Protein AF-A0A724V8L6-F1 (afdb_monomer)

Foldseek 3Di:
DQDCVDLLSVLLVVLVPDDPLVLCVVVVVDSPDPPGDDDDSSRSSVVRSVVVVVVVVVVVVVVVVD

Structure (mmCIF, N/CA/C/O backbone):
data_AF-A0A724V8L6-F1
#
_entry.id   AF-A0A724V8L6-F1
#
loop_
_atom_site.group_PDB
_atom_site.id
_atom_site.type_symbol
_atom_site.label_atom_id
_atom_site.label_alt_id
_atom_site.label_comp_id
_atom_site.label_asym_id
_atom_site.label_entity_id
_atom_site.label_seq_id
_atom_site.pdbx_PDB_ins_code
_atom_site.Cartn_x
_atom_site.Cartn_y
_atom_site.Cartn_z
_atom_site.occupancy
_atom_site.B_iso_or_equiv
_atom_site.auth_seq_id
_atom_site.auth_comp_id
_atom_site.auth_asym_id
_atom_site.auth_atom_id
_atom_site.pdbx_PDB_model_num
ATOM 1 N N . MET A 1 1 ? 11.054 -3.335 11.377 1.00 85.00 1 MET A N 1
ATOM 2 C CA . MET A 1 1 ? 10.166 -4.521 11.320 1.00 85.00 1 MET A CA 1
ATOM 3 C C . MET A 1 1 ? 8.748 -4.034 11.054 1.00 85.00 1 MET A C 1
ATOM 5 O O . MET A 1 1 ? 8.367 -3.046 11.663 1.00 85.00 1 MET A O 1
ATOM 9 N N . ILE A 1 2 ? 8.001 -4.641 10.125 1.00 91.69 2 ILE A N 1
ATOM 10 C CA . ILE A 1 2 ? 6.597 -4.260 9.874 1.00 91.69 2 ILE A CA 1
ATOM 11 C C . ILE A 1 2 ? 5.725 -4.930 10.934 1.00 91.69 2 ILE A C 1
ATOM 13 O O . ILE A 1 2 ? 5.784 -6.150 11.061 1.00 91.69 2 ILE A O 1
ATOM 17 N N . ASP A 1 3 ? 4.924 -4.157 11.669 1.00 95.19 3 ASP A N 1
ATOM 18 C CA . ASP A 1 3 ? 4.002 -4.706 12.667 1.00 95.19 3 ASP A CA 1
ATOM 19 C C . ASP A 1 3 ? 2.635 -5.064 12.040 1.00 95.19 3 ASP A C 1
ATOM 21 O O . ASP A 1 3 ? 1.841 -4.156 11.759 1.00 95.19 3 ASP A O 1
ATOM 25 N N . PRO A 1 4 ? 2.304 -6.361 11.861 1.00 95.56 4 PRO A N 1
ATOM 26 C CA . PRO A 1 4 ? 1.032 -6.801 11.281 1.00 95.56 4 PRO A CA 1
ATOM 27 C C . PRO A 1 4 ? -0.190 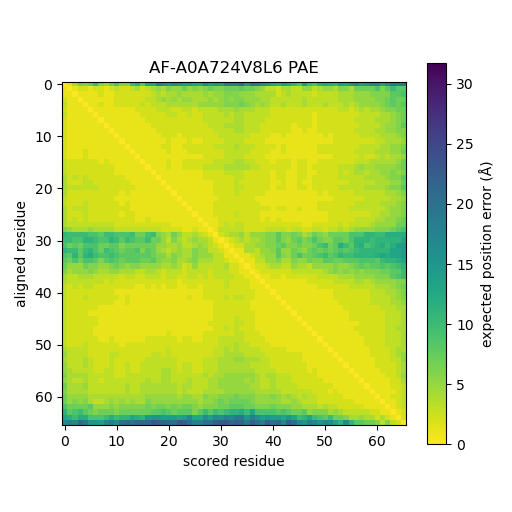-6.491 12.161 1.00 95.56 4 PRO A C 1
ATOM 29 O O . PRO A 1 4 ? -1.326 -6.683 11.726 1.00 95.56 4 PRO A O 1
ATOM 32 N N . ARG A 1 5 ? -0.003 -6.033 13.404 1.00 95.88 5 ARG A N 1
ATOM 33 C CA . ARG A 1 5 ? -1.107 -5.671 14.306 1.00 95.88 5 ARG A CA 1
ATOM 34 C C . ARG A 1 5 ? -1.649 -4.272 14.029 1.00 95.88 5 ARG A C 1
ATOM 36 O O . ARG A 1 5 ? -2.802 -3.986 14.356 1.00 95.88 5 ARG A O 1
ATOM 43 N N . THR A 1 6 ? -0.879 -3.426 13.354 1.00 94.75 6 THR A N 1
ATOM 44 C CA . THR A 1 6 ? -1.314 -2.078 12.969 1.00 94.75 6 THR A CA 1
ATOM 45 C C . THR A 1 6 ? -2.067 -2.093 11.630 1.00 94.75 6 THR A C 1
ATOM 47 O O . THR A 1 6 ? -1.757 -2.915 10.762 1.00 94.75 6 THR A O 1
ATOM 50 N N . PRO A 1 7 ? -3.047 -1.193 11.403 1.00 92.94 7 PRO A N 1
ATOM 51 C CA . PRO A 1 7 ? -3.693 -1.052 10.093 1.00 92.94 7 PRO A CA 1
ATOM 52 C C . PRO A 1 7 ? -2.688 -0.795 8.965 1.00 92.94 7 PRO A C 1
ATOM 54 O O . PRO A 1 7 ? -2.789 -1.407 7.902 1.00 92.94 7 PRO A O 1
ATOM 57 N N . ILE A 1 8 ? -1.685 0.047 9.240 1.00 96.06 8 ILE A N 1
ATOM 58 C CA . ILE A 1 8 ? -0.584 0.364 8.327 1.00 96.06 8 ILE A CA 1
ATOM 59 C C . ILE A 1 8 ? 0.182 -0.911 7.975 1.00 96.06 8 ILE A C 1
ATOM 61 O O . ILE A 1 8 ? 0.278 -1.260 6.804 1.00 96.06 8 ILE A O 1
ATOM 65 N N . GLY A 1 9 ? 0.660 -1.667 8.965 1.00 96.81 9 GLY A N 1
ATOM 66 C CA . GLY A 1 9 ? 1.449 -2.867 8.701 1.00 96.81 9 GLY A CA 1
ATOM 67 C C . GLY A 1 9 ? 0.668 -3.978 7.997 1.00 96.81 9 GLY A C 1
ATOM 68 O O . GLY A 1 9 ? 1.230 -4.641 7.125 1.00 96.81 9 GLY A O 1
ATOM 69 N N . ARG A 1 10 ? -0.637 -4.138 8.274 1.00 96.25 10 ARG A N 1
ATOM 70 C CA . ARG A 1 10 ? -1.503 -5.040 7.487 1.00 96.25 10 ARG A CA 1
ATOM 71 C C . ARG A 1 10 ? -1.578 -4.625 6.022 1.00 96.25 10 ARG A C 1
ATOM 73 O O . ARG A 1 10 ? -1.420 -5.476 5.147 1.00 96.25 10 ARG A O 1
ATOM 80 N N . ALA A 1 11 ? -1.806 -3.340 5.752 1.00 96.94 11 ALA A N 1
ATOM 81 C CA . ALA A 1 11 ? -1.857 -2.819 4.389 1.00 96.94 11 ALA A CA 1
ATOM 82 C C . ALA A 1 11 ? -0.506 -3.004 3.680 1.00 96.94 11 ALA A C 1
ATOM 84 O O . ALA A 1 11 ? -0.462 -3.541 2.573 1.00 96.94 11 ALA A O 1
ATOM 85 N N . THR A 1 12 ? 0.603 -2.676 4.349 1.00 98.00 12 THR A N 1
ATOM 86 C CA . THR A 1 12 ? 1.957 -2.867 3.815 1.00 98.00 12 THR A CA 1
ATOM 87 C C . THR A 1 12 ? 2.217 -4.326 3.440 1.00 98.00 12 THR A C 1
ATOM 89 O O . THR A 1 12 ? 2.695 -4.592 2.340 1.00 98.00 12 THR A O 1
ATOM 92 N N . LEU A 1 13 ? 1.880 -5.291 4.305 1.00 97.69 13 LEU A N 1
ATOM 93 C CA . LEU A 1 13 ? 2.062 -6.719 4.007 1.00 97.69 13 LEU A CA 1
ATOM 94 C C . LEU A 1 13 ? 1.175 -7.191 2.849 1.00 97.69 13 LEU A C 1
ATOM 96 O O . LEU A 1 13 ? 1.650 -7.919 1.976 1.00 97.69 13 LEU A O 1
ATOM 100 N N . ARG A 1 14 ? -0.082 -6.732 2.797 1.00 96.75 14 ARG A N 1
ATOM 101 C CA . ARG A 1 14 ? -1.000 -7.024 1.689 1.00 96.75 14 ARG A CA 1
ATOM 102 C C . ARG A 1 14 ? -0.414 -6.570 0.351 1.00 96.75 14 ARG A C 1
ATOM 104 O O . ARG A 1 14 ? -0.386 -7.354 -0.592 1.00 96.75 14 ARG A O 1
ATOM 111 N N . TYR A 1 15 ? 0.082 -5.335 0.272 1.00 98.31 15 TYR A N 1
ATOM 112 C CA . TYR A 1 15 ? 0.673 -4.797 -0.956 1.00 98.31 15 TYR A CA 1
ATOM 113 C C . TYR A 1 15 ? 2.033 -5.422 -1.280 1.00 98.31 15 TYR A C 1
ATOM 115 O O . TYR A 1 15 ? 2.320 -5.681 -2.448 1.00 98.31 15 TYR A O 1
ATOM 123 N N . ARG A 1 16 ? 2.843 -5.771 -0.272 1.00 97.12 16 ARG A N 1
ATOM 124 C CA . ARG A 1 16 ? 4.098 -6.514 -0.477 1.00 97.12 16 ARG A CA 1
ATOM 125 C C . ARG A 1 16 ? 3.898 -7.851 -1.180 1.00 97.12 16 ARG A C 1
ATOM 127 O O . ARG A 1 16 ? 4.784 -8.242 -1.936 1.00 97.12 16 ARG A O 1
ATOM 134 N N . GLY A 1 17 ? 2.762 -8.517 -0.971 1.00 97.19 17 GLY A N 1
ATOM 135 C CA . GLY A 1 17 ? 2.414 -9.769 -1.647 1.00 97.19 17 GLY A CA 1
ATOM 136 C C . GLY A 1 17 ? 2.052 -9.623 -3.131 1.00 97.19 17 GLY A C 1
ATOM 137 O O . GLY A 1 17 ? 1.954 -10.628 -3.828 1.00 97.19 17 GLY A O 1
ATOM 138 N N . LEU A 1 18 ? 1.862 -8.401 -3.645 1.00 98.00 18 LEU A N 1
ATOM 139 C CA . LEU A 1 18 ? 1.429 -8.178 -5.026 1.00 98.00 18 LEU A CA 1
ATOM 140 C C . LEU A 1 18 ? 2.606 -7.950 -5.988 1.00 98.00 18 LEU A C 1
ATOM 142 O O . LEU A 1 18 ? 3.625 -7.376 -5.605 1.00 98.00 18 LEU A O 1
ATOM 146 N N . PRO A 1 19 ? 2.496 -8.334 -7.270 1.00 97.38 19 PRO A N 1
ATOM 147 C CA . PRO A 1 19 ? 3.493 -7.979 -8.280 1.00 97.38 19 PRO A CA 1
ATOM 148 C C . PRO A 1 19 ? 3.539 -6.464 -8.531 1.00 97.38 19 PRO A C 1
ATOM 150 O O . PRO A 1 19 ? 2.497 -5.811 -8.507 1.00 97.38 19 PRO A O 1
ATOM 153 N N . THR A 1 20 ? 4.700 -5.916 -8.909 1.00 96.12 20 THR A N 1
ATOM 154 C CA . THR A 1 20 ? 4.865 -4.477 -9.210 1.00 96.12 20 THR A CA 1
ATOM 155 C C . THR A 1 20 ? 3.852 -3.966 -10.242 1.00 96.12 20 THR A C 1
ATOM 157 O O . THR A 1 20 ? 3.256 -2.913 -10.036 1.00 96.12 20 THR A O 1
ATOM 160 N N . ARG A 1 21 ? 3.556 -4.748 -11.294 1.00 95.56 21 ARG A N 1
ATOM 161 C CA . ARG A 1 21 ? 2.526 -4.402 -12.297 1.00 95.56 21 ARG A CA 1
ATOM 162 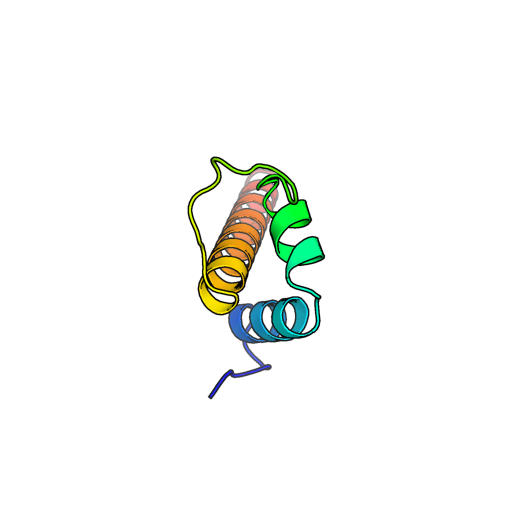C C . ARG A 1 21 ? 1.140 -4.153 -11.686 1.00 95.56 21 ARG A C 1
ATOM 164 O O . ARG A 1 21 ? 0.415 -3.273 -12.133 1.00 95.56 21 ARG A O 1
ATOM 171 N N . HIS A 1 22 ? 0.780 -4.904 -10.642 1.00 97.31 22 HIS A N 1
ATOM 172 C CA .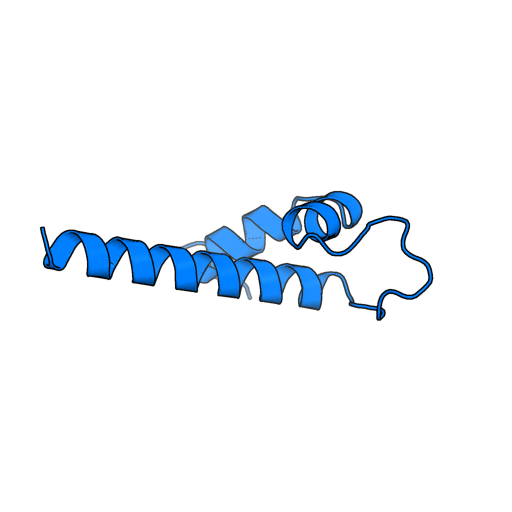 HIS A 1 22 ? -0.499 -4.727 -9.955 1.00 97.31 22 HIS A CA 1
ATOM 173 C C . HIS A 1 22 ? -0.486 -3.471 -9.085 1.00 97.31 22 HIS A C 1
ATOM 175 O O . HIS A 1 22 ? -1.471 -2.743 -9.075 1.00 97.31 22 HIS A O 1
ATOM 181 N N . LEU A 1 23 ? 0.627 -3.182 -8.402 1.00 97.75 23 LEU A N 1
ATOM 182 C CA . LEU A 1 23 ? 0.774 -1.949 -7.621 1.00 97.75 23 LEU A CA 1
ATOM 183 C C . LEU A 1 23 ? 0.606 -0.708 -8.511 1.00 97.75 23 LEU A C 1
ATOM 185 O O . LEU A 1 23 ? -0.154 0.199 -8.179 1.00 97.75 23 LEU A O 1
ATOM 189 N N . LEU A 1 24 ? 1.251 -0.717 -9.680 1.00 96.25 24 LEU A N 1
ATOM 190 C CA . LEU A 1 24 ? 1.139 0.331 -10.696 1.00 96.25 24 LEU A CA 1
ATOM 191 C C . LEU A 1 24 ? -0.298 0.508 -11.197 1.00 96.25 24 LEU A C 1
ATOM 193 O O . LEU A 1 24 ? -0.813 1.626 -11.213 1.00 96.25 24 LEU A O 1
ATOM 197 N N . SER A 1 25 ? -0.978 -0.596 -11.525 1.00 95.50 25 SER A N 1
ATOM 198 C CA . SER A 1 25 ? -2.388 -0.569 -11.928 1.00 95.50 25 SER A CA 1
ATOM 199 C C . SER A 1 25 ? -3.292 0.021 -10.837 1.00 95.50 25 SER A C 1
ATOM 201 O O . SER A 1 25 ? -4.105 0.901 -11.126 1.00 95.50 25 SER A O 1
ATOM 203 N N . LEU A 1 26 ? -3.110 -0.373 -9.570 1.00 96.62 26 LEU A N 1
ATOM 204 C CA . LEU A 1 26 ? -3.882 0.165 -8.443 1.00 96.62 26 LEU A CA 1
ATOM 205 C C . LEU A 1 26 ? -3.669 1.674 -8.256 1.00 96.62 26 LEU A C 1
ATOM 207 O O . LEU A 1 26 ? -4.623 2.398 -7.955 1.00 96.62 26 LEU A O 1
ATOM 211 N N . LEU A 1 27 ? -2.443 2.156 -8.472 1.00 95.94 27 LEU A N 1
ATOM 212 C CA . LEU A 1 27 ? -2.092 3.579 -8.445 1.00 95.94 27 LEU A CA 1
ATOM 213 C C . LEU A 1 27 ? -2.497 4.338 -9.716 1.00 95.94 27 LEU A C 1
ATOM 215 O O . LEU A 1 27 ? -2.372 5.558 -9.745 1.00 95.94 27 LEU A O 1
ATOM 219 N N . ARG A 1 28 ? -3.009 3.646 -10.745 1.00 94.56 28 ARG A N 1
ATOM 220 C CA . ARG A 1 28 ? -3.299 4.209 -12.078 1.00 94.56 28 ARG A CA 1
ATOM 221 C C . ARG A 1 28 ? -2.071 4.850 -12.733 1.00 94.56 28 ARG A C 1
ATOM 223 O O . ARG A 1 28 ? -2.185 5.749 -13.559 1.00 94.56 28 ARG A O 1
ATOM 230 N N . LEU A 1 29 ? -0.894 4.356 -12.370 1.00 92.00 29 LEU A N 1
ATOM 231 C CA . LEU A 1 29 ? 0.381 4.731 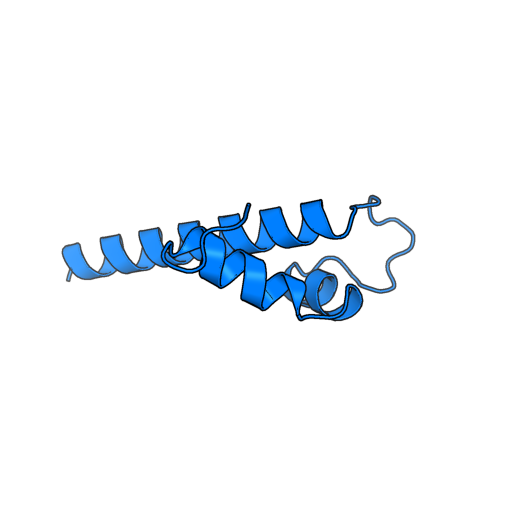-12.948 1.00 92.00 29 LEU A CA 1
ATOM 232 C C . LEU A 1 29 ? 0.633 3.765 -14.105 1.00 92.00 29 LEU A C 1
ATOM 234 O O . LEU A 1 29 ? 1.080 2.648 -13.865 1.00 92.00 29 LEU A 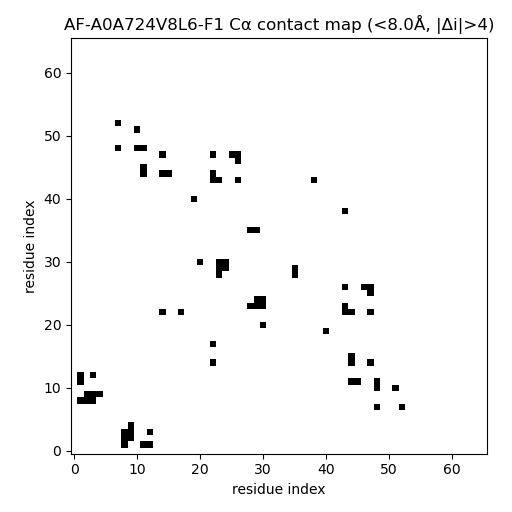O 1
ATOM 238 N N . GLY A 1 30 ? 0.244 4.156 -15.325 1.00 86.38 30 GLY A N 1
ATOM 239 C CA . GLY A 1 30 ? 0.243 3.299 -16.520 1.00 86.38 30 GLY A CA 1
ATOM 240 C C . GLY A 1 30 ? 1.424 2.323 -16.574 1.00 86.38 30 GLY A C 1
ATOM 241 O O . GLY A 1 30 ? 2.579 2.743 -16.525 1.00 86.38 30 GLY A O 1
ATOM 242 N N . VAL A 1 31 ? 1.115 1.022 -16.631 1.00 83.75 31 VAL A N 1
ATOM 243 C CA . VAL A 1 31 ? 2.106 -0.066 -16.526 1.00 83.75 31 VAL A CA 1
ATOM 244 C C . VAL A 1 31 ? 3.112 -0.006 -17.675 1.00 83.75 31 VAL A C 1
ATOM 246 O O . VAL A 1 31 ? 4.301 -0.199 -17.441 1.00 83.75 31 VAL A O 1
ATOM 249 N N . ASP A 1 32 ? 2.630 0.357 -18.863 1.00 84.81 32 ASP A N 1
ATOM 250 C CA . ASP A 1 32 ? 3.405 0.427 -20.104 1.00 84.81 32 ASP A CA 1
ATOM 251 C C . ASP A 1 32 ? 3.682 1.874 -20.544 1.00 84.81 32 ASP A C 1
ATOM 253 O O . ASP A 1 32 ? 4.005 2.115 -21.701 1.00 84.81 32 ASP A O 1
ATOM 257 N N . ASN A 1 33 ? 3.520 2.857 -19.648 1.00 86.94 33 ASN A N 1
ATOM 258 C CA . ASN A 1 33 ? 3.826 4.251 -19.966 1.00 86.94 33 ASN A CA 1
ATOM 259 C C . ASN A 1 33 ? 5.349 4.484 -19.880 1.00 86.94 33 ASN A C 1
ATOM 261 O O . ASN A 1 33 ? 5.877 4.478 -18.760 1.00 86.94 33 ASN A O 1
ATOM 265 N N . PRO A 1 34 ? 6.048 4.715 -21.010 1.00 84.06 34 PRO A N 1
ATOM 266 C CA . PRO A 1 34 ? 7.495 4.922 -21.016 1.00 84.06 34 PRO A CA 1
ATOM 267 C C . PRO A 1 34 ? 7.912 6.240 -20.347 1.00 84.06 34 PRO A C 1
ATOM 269 O O . PRO A 1 34 ? 9.017 6.321 -19.820 1.00 84.06 34 PRO A O 1
ATOM 272 N N . ASP A 1 35 ? 7.022 7.235 -20.295 1.00 91.44 35 ASP A N 1
ATOM 273 C CA . ASP A 1 35 ? 7.299 8.561 -19.725 1.00 91.44 35 ASP A CA 1
ATOM 274 C C . ASP A 1 35 ? 7.004 8.636 -18.217 1.00 91.44 35 ASP A C 1
ATOM 276 O O . ASP A 1 35 ? 7.121 9.689 -17.585 1.00 91.44 35 ASP A O 1
ATOM 280 N N . ARG A 1 36 ? 6.578 7.525 -17.604 1.00 90.25 36 ARG A N 1
ATOM 281 C CA . ARG A 1 36 ? 6.272 7.484 -16.174 1.00 90.25 36 ARG A CA 1
ATOM 282 C C . ARG A 1 36 ? 7.564 7.607 -15.352 1.00 90.25 36 ARG A C 1
ATOM 284 O O . ARG A 1 36 ? 8.492 6.830 -15.578 1.00 90.25 36 ARG A O 1
ATOM 291 N N . PRO A 1 37 ? 7.592 8.450 -14.299 1.00 92.25 37 PRO A N 1
ATOM 292 C CA . PRO A 1 37 ? 8.688 8.443 -13.342 1.00 92.25 37 PRO A CA 1
ATOM 293 C C . PRO A 1 37 ? 8.942 7.045 -12.767 1.00 92.25 37 PRO A C 1
ATOM 295 O O . PRO A 1 37 ? 8.013 6.278 -12.469 1.00 92.25 37 PRO A O 1
ATOM 298 N N . TYR A 1 38 ? 10.219 6.717 -12.588 1.00 92.06 38 TYR A N 1
ATOM 299 C CA . TYR A 1 38 ? 10.589 5.508 -11.875 1.00 92.06 38 TYR A CA 1
ATOM 300 C C . TYR A 1 38 ? 10.180 5.630 -10.403 1.00 92.06 38 TYR A C 1
ATOM 302 O O . TYR A 1 38 ? 10.439 6.640 -9.757 1.00 92.06 38 TYR A O 1
ATOM 310 N N . TYR A 1 39 ? 9.576 4.563 -9.885 1.00 95.06 39 TYR A N 1
ATOM 311 C CA . TYR A 1 39 ? 9.302 4.380 -8.465 1.00 95.06 39 TYR A CA 1
ATOM 312 C C . TYR A 1 39 ? 9.776 2.986 -8.092 1.00 95.06 39 TYR A C 1
ATOM 314 O O . TYR A 1 39 ? 9.455 2.006 -8.777 1.00 95.06 39 TYR A O 1
ATOM 322 N N . SER A 1 40 ? 10.517 2.890 -6.998 1.00 96.81 40 SER A N 1
ATOM 323 C CA . SER A 1 40 ? 10.841 1.619 -6.376 1.00 96.81 40 SER A CA 1
ATOM 324 C C . SER A 1 40 ? 9.571 0.912 -5.900 1.00 96.81 40 SER A C 1
ATOM 326 O O . SER A 1 40 ? 8.509 1.504 -5.688 1.00 96.81 40 SER A O 1
ATOM 328 N N . ARG A 1 41 ? 9.679 -0.401 -5.696 1.00 97.50 41 ARG A N 1
ATOM 329 C CA . ARG A 1 41 ? 8.563 -1.205 -5.192 1.00 97.50 41 ARG A CA 1
ATOM 330 C C . ARG A 1 41 ? 8.070 -0.715 -3.827 1.00 97.50 41 ARG A C 1
ATOM 332 O O . ARG A 1 41 ? 6.862 -0.686 -3.614 1.00 97.50 41 ARG A O 1
ATOM 339 N N . ASP A 1 42 ? 8.977 -0.340 -2.926 1.00 97.81 42 ASP A N 1
ATOM 340 C CA . ASP A 1 42 ? 8.605 0.150 -1.596 1.00 97.81 42 ASP A CA 1
ATOM 341 C C . ASP A 1 42 ? 7.913 1.522 -1.663 1.00 97.81 42 ASP A C 1
ATOM 343 O O . ASP A 1 42 ? 6.938 1.726 -0.943 1.00 97.81 42 ASP A O 1
ATOM 347 N N . GLU A 1 43 ? 8.309 2.419 -2.576 1.00 98.31 43 GLU A N 1
ATOM 348 C CA . GLU A 1 43 ? 7.602 3.694 -2.799 1.00 98.31 43 GLU A CA 1
ATOM 349 C C . GLU A 1 43 ? 6.170 3.473 -3.300 1.00 98.31 43 GLU A C 1
ATOM 351 O O .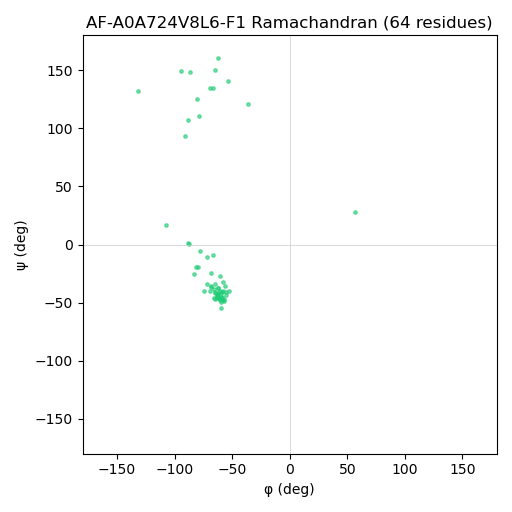 GLU A 1 43 ? 5.232 4.078 -2.783 1.00 98.31 43 GLU A O 1
ATOM 356 N N . LEU A 1 44 ? 5.969 2.553 -4.250 1.00 98.19 44 LEU A N 1
ATOM 357 C CA . LEU A 1 44 ? 4.625 2.200 -4.726 1.00 98.19 44 LEU A CA 1
ATOM 358 C C . LEU A 1 44 ? 3.751 1.639 -3.594 1.00 98.19 44 LEU A C 1
ATOM 360 O O . LEU A 1 44 ? 2.561 1.944 -3.506 1.00 98.19 44 LEU A O 1
ATOM 364 N N . ILE A 1 45 ? 4.335 0.818 -2.719 1.00 98.50 45 ILE A N 1
ATOM 365 C CA . ILE A 1 45 ? 3.637 0.278 -1.548 1.00 98.50 45 ILE A CA 1
ATOM 366 C C . ILE A 1 45 ? 3.278 1.404 -0.577 1.00 98.50 45 ILE A C 1
ATOM 368 O O . ILE A 1 45 ? 2.135 1.450 -0.127 1.00 98.50 45 ILE A O 1
ATOM 372 N N . ALA A 1 46 ? 4.205 2.318 -0.285 1.00 98.12 46 ALA A N 1
ATOM 373 C CA . ALA A 1 46 ? 3.958 3.455 0.598 1.00 98.12 46 ALA A CA 1
ATOM 374 C C . ALA A 1 46 ? 2.795 4.324 0.089 1.00 98.12 46 ALA A C 1
ATOM 376 O O . ALA A 1 46 ? 1.840 4.558 0.826 1.00 98.12 46 ALA A O 1
ATOM 377 N N . MET A 1 47 ? 2.790 4.677 -1.202 1.00 98.25 47 MET A N 1
ATOM 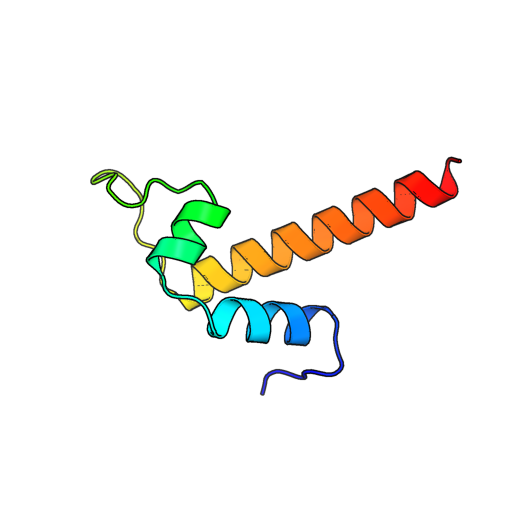378 C CA . MET A 1 47 ? 1.699 5.447 -1.818 1.00 98.25 47 MET A CA 1
ATOM 379 C C . MET A 1 47 ? 0.332 4.758 -1.687 1.00 98.25 47 MET A C 1
ATOM 381 O O . MET A 1 47 ? -0.689 5.411 -1.458 1.00 98.25 47 MET A O 1
ATOM 385 N N . LEU A 1 48 ? 0.288 3.430 -1.841 1.00 98.38 48 LEU A N 1
ATOM 386 C CA . LEU A 1 48 ? -0.948 2.659 -1.691 1.00 98.38 48 LEU A CA 1
ATOM 387 C C . LEU A 1 48 ? -1.429 2.608 -0.239 1.00 98.38 48 LEU A C 1
ATOM 389 O O . LEU A 1 48 ? -2.628 2.738 0.008 1.00 98.38 48 LEU A O 1
ATOM 393 N N . VAL A 1 49 ? -0.509 2.452 0.713 1.00 98.00 49 VAL A N 1
ATOM 394 C CA . VAL A 1 49 ? -0.819 2.474 2.148 1.00 98.00 49 VAL A CA 1
ATOM 395 C C . VAL A 1 49 ? -1.377 3.837 2.558 1.00 98.00 49 VAL A C 1
ATOM 397 O O . VAL A 1 49 ? -2.426 3.890 3.204 1.00 98.00 49 VAL A O 1
ATOM 400 N N . ASP A 1 50 ? -0.751 4.927 2.117 1.00 97.75 50 ASP A N 1
ATOM 401 C CA . ASP A 1 50 ? -1.209 6.290 2.403 1.00 97.75 50 ASP A CA 1
ATOM 402 C C . ASP A 1 50 ? -2.595 6.557 1.811 1.00 97.75 50 ASP A C 1
ATOM 404 O O . ASP A 1 50 ? -3.470 7.143 2.459 1.00 97.75 50 ASP A O 1
ATOM 408 N N . ARG A 1 51 ? -2.842 6.090 0.582 1.00 96.69 51 ARG A N 1
ATOM 409 C CA . ARG A 1 51 ? -4.159 6.196 -0.055 1.00 96.69 51 ARG A CA 1
ATOM 410 C C . ARG A 1 51 ? -5.227 5.423 0.718 1.00 96.69 51 ARG A C 1
ATOM 412 O O . ARG A 1 51 ? -6.335 5.932 0.896 1.00 96.69 51 ARG A O 1
ATOM 419 N N . ASP A 1 52 ? -4.918 4.215 1.177 1.00 95.44 52 ASP A N 1
ATOM 420 C CA . ASP A 1 52 ? -5.847 3.400 1.963 1.00 95.44 52 ASP A CA 1
ATOM 421 C C . ASP A 1 52 ? -6.168 4.028 3.316 1.00 95.44 52 ASP A C 1
ATOM 423 O O . ASP A 1 52 ? -7.335 4.038 3.716 1.00 95.44 52 ASP A O 1
ATOM 427 N N . LEU A 1 53 ? -5.167 4.578 4.005 1.00 93.38 53 LEU A N 1
ATOM 428 C CA . LEU A 1 53 ? -5.369 5.268 5.275 1.00 93.38 53 LEU A CA 1
ATOM 429 C C . LEU A 1 53 ? -6.248 6.511 5.088 1.00 93.38 53 LEU A C 1
ATOM 431 O O . LEU A 1 53 ? -7.229 6.686 5.809 1.00 93.38 53 LEU A O 1
ATOM 435 N N . ASN A 1 54 ? -5.976 7.314 4.058 1.00 95.06 54 ASN A N 1
ATOM 436 C CA . ASN A 1 54 ? -6.804 8.470 3.715 1.00 95.06 54 ASN A CA 1
ATOM 437 C C . ASN A 1 54 ? -8.254 8.079 3.400 1.00 95.06 54 ASN A C 1
ATOM 439 O O . ASN A 1 54 ? -9.192 8.738 3.847 1.00 95.06 54 ASN A O 1
ATOM 443 N N . ASN A 1 55 ? -8.468 6.983 2.668 1.00 94.38 55 ASN A N 1
ATOM 444 C CA . ASN A 1 55 ? -9.814 6.483 2.388 1.00 94.38 55 ASN A CA 1
ATOM 445 C C . ASN A 1 55 ? -10.532 6.005 3.657 1.00 94.38 55 ASN A C 1
ATOM 447 O O . ASN A 1 55 ? -11.737 6.220 3.791 1.00 94.38 55 ASN A O 1
ATOM 451 N N . GLN A 1 56 ? -9.817 5.361 4.583 1.00 92.44 56 GLN A N 1
ATOM 452 C CA . GLN A 1 56 ? -10.374 4.950 5.873 1.00 92.44 56 GLN A CA 1
ATOM 453 C C . GLN A 1 56 ? -10.795 6.160 6.706 1.00 92.44 56 GLN A C 1
ATOM 455 O O . GLN A 1 56 ? -11.918 6.171 7.205 1.00 92.44 56 GLN A O 1
ATOM 460 N N . LEU A 1 57 ? -9.951 7.192 6.782 1.00 93.50 57 LEU A N 1
ATOM 461 C CA . LEU A 1 57 ? -10.273 8.439 7.475 1.00 93.50 57 LEU A CA 1
ATOM 462 C C . LEU A 1 57 ? -11.511 9.106 6.871 1.00 93.50 57 LEU A C 1
ATOM 464 O O . LEU A 1 57 ? -12.458 9.394 7.595 1.00 93.50 57 LEU A O 1
ATOM 468 N N . ARG A 1 58 ? -11.568 9.261 5.541 1.00 94.50 58 ARG A N 1
ATOM 469 C CA . ARG A 1 58 ? -12.743 9.829 4.851 1.00 94.50 58 ARG A CA 1
ATOM 470 C C . ARG A 1 58 ? -14.033 9.080 5.184 1.00 94.50 58 ARG A C 1
ATOM 472 O O . ARG A 1 58 ? -15.055 9.704 5.440 1.00 94.50 58 ARG A O 1
ATOM 479 N N . ARG A 1 59 ? -13.991 7.743 5.203 1.00 94.00 59 ARG A N 1
ATOM 480 C CA . ARG A 1 59 ? -15.148 6.907 5.566 1.00 94.00 59 ARG A CA 1
ATOM 481 C C . ARG A 1 59 ? -15.519 7.032 7.040 1.00 94.00 59 ARG A C 1
ATOM 483 O O . ARG A 1 59 ? -16.698 6.952 7.354 1.00 94.00 59 ARG A O 1
ATOM 490 N N . ALA A 1 60 ? -14.537 7.173 7.928 1.00 93.69 60 ALA A N 1
ATOM 491 C CA . ALA A 1 60 ? -14.786 7.373 9.350 1.00 93.69 60 ALA A CA 1
ATOM 492 C C . ALA A 1 60 ? -15.492 8.711 9.593 1.00 93.69 60 ALA A C 1
ATOM 494 O O . ALA A 1 60 ? -16.524 8.723 10.251 1.00 93.69 60 ALA A O 1
ATOM 495 N N . PHE A 1 61 ? -15.009 9.798 8.982 1.00 93.88 61 PHE A N 1
ATOM 496 C CA . PHE A 1 61 ? -15.661 11.107 9.068 1.00 93.88 61 PHE A CA 1
ATOM 497 C C . PHE A 1 61 ? -17.070 11.097 8.471 1.00 93.88 61 PHE A C 1
ATOM 499 O O . PHE A 1 61 ? -17.999 11.567 9.111 1.00 93.88 61 PHE A O 1
ATOM 506 N N . ALA A 1 62 ? -17.269 10.475 7.305 1.00 94.69 62 ALA A N 1
ATOM 507 C CA . ALA A 1 62 ? -18.594 10.391 6.686 1.00 94.69 62 ALA A CA 1
ATOM 508 C C . ALA A 1 62 ? -19.644 9.663 7.550 1.00 94.69 62 ALA A C 1
ATOM 510 O O . ALA A 1 62 ? -20.827 9.935 7.404 1.00 94.69 62 ALA A O 1
ATOM 511 N N . LYS A 1 63 ? -19.226 8.744 8.433 1.00 92.62 63 LYS A N 1
ATOM 512 C CA . LYS A 1 63 ? -20.119 8.052 9.380 1.00 92.62 63 L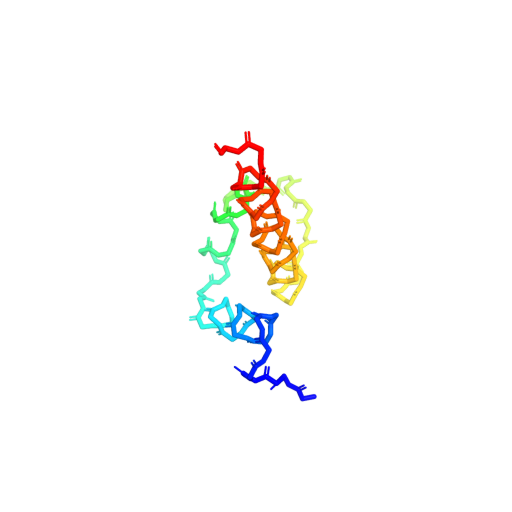YS A CA 1
ATOM 513 C C . LYS A 1 63 ? -20.479 8.880 10.613 1.00 92.62 63 LYS A C 1
ATOM 515 O O . LYS A 1 63 ? -21.394 8.502 11.327 1.00 92.62 63 LYS A O 1
ATOM 520 N N . LEU A 1 64 ? -19.706 9.919 10.923 1.00 90.62 64 LEU A N 1
ATOM 521 C CA . LEU A 1 64 ? -19.991 10.812 12.050 1.00 90.62 64 LEU A CA 1
ATOM 522 C C . LEU A 1 64 ? -21.012 11.890 11.668 1.00 90.62 64 LEU A C 1
ATOM 524 O O . LEU A 1 64 ? -21.722 12.385 12.532 1.00 90.62 64 LEU A O 1
ATOM 528 N N . GLU A 1 65 ? -21.086 12.220 10.378 1.00 82.06 65 GLU A N 1
ATOM 529 C CA . GLU A 1 65 ? -22.011 13.205 9.801 1.00 82.06 65 GLU A CA 1
ATOM 530 C C . GLU A 1 65 ? -23.380 12.602 9.410 1.00 82.06 65 GLU A C 1
ATOM 532 O O . GLU A 1 65 ? -24.225 13.307 8.860 1.00 82.06 65 GLU A O 1
ATOM 537 N N . SER A 1 66 ? -23.587 11.299 9.637 1.00 69.88 66 SER A N 1
ATOM 538 C CA . SER 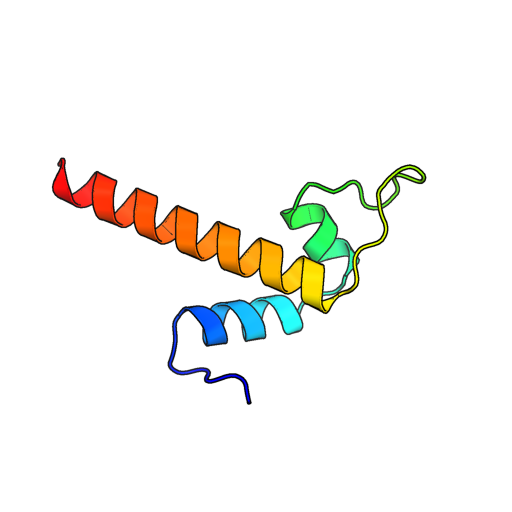A 1 66 ? -24.806 10.541 9.300 1.00 69.88 66 SER A CA 1
ATOM 539 C C . SER A 1 66 ? -25.572 10.120 10.543 1.00 69.88 66 SER A C 1
ATOM 541 O O . SER A 1 66 ? -26.814 10.249 10.541 1.00 69.88 66 SER A O 1
#

pLDDT: mean 94.04, std 4.97, range [69.88, 98.5]

Nearest PDB structures (foldseek):
  4ude-assembly2_B  TM=3.596E-01  e=8.963E+00  Ginkgo biloba

Sequence (66 aa):
MIDPRTPIGRATLRYRGLPTRHLLSLLRLGVDNPDRPYYSRDELIAMLVDRDLNNQLRRAFAKLES

Radius of gyration: 13.94 Å; Cα contacts (8 Å, |Δi|>4): 39; chains: 1; bounding box: 36×23×35 Å

Organism: Salmonella typhi (NCBI:txid90370)

Mean predicted aligned error: 3.45 Å

Secondary structure (DSSP, 8-state):
---TTSHHHHHHHHHHTS-HHHHHHHHT--TT-TTSPP--HHHHHHHHHHHHHHHHHHHHHHHH--

Solvent-accessible surface area (backbone atoms only — not comparable to full-atom values): 4024 Å² total; per-residue (Å²): 133,83,51,66,88,41,74,65,28,39,45,45,54,59,48,67,75,48,57,69,65,54,51,26,54,76,70,67,44,60,78,86,47,86,88,57,80,89,70,55,69,65,56,52,38,50,57,52,39,53,52,50,51,53,51,52,50,55,54,55,54,57,62,73,80,106